Protein AF-A0A0E0MD06-F1 (afdb_monomer_lite)

Sequence (149 aa):
MERRPAERTVAALPDDLLAEVLRRLAPRCLAASRCACKPWRDLVDERRLLRADLLPHSLAGIFINFHCLLSSEFFARPSSGAVAISGNFDFLPSADEFKHHKIKDHCNGLLLIQYSDFVVNPATRWWARLPHARRRMRRWIAVSAQFLV

Organism: Oryza punctata (NCBI:txid4537)

pLDDT: mean 76.24, std 18.86, range [26.05, 93.75]

Foldseek 3Di:
DDDDPPPPPPPDDDLVVVLVVLLPDQLVVLVVQLVPDDVSVCSCVVVVSHDCVRDPVDFQWFWADDPVDLATDTGGDPDPDDDRQDPDLPLDDCPDPRPRFYFPDDDPQWTQGPPQCKIARSSVSDIDHDDDDPDPDDDDDDPDDDDGD

InterPro domains:
  IPR001810 F-box domain [PF00646] (13-50)
  IPR001810 F-box domain [PS50181] (7-53)
  IPR001810 F-box domain [SM00256] (13-53)
  IPR036047 F-box-like domain superfamily [SSF81383] (10-58)

Structure (mmCIF, N/CA/C/O backbone):
data_AF-A0A0E0MD06-F1
#
_entry.id   AF-A0A0E0MD06-F1
#
loop_
_atom_site.group_PDB
_atom_site.id
_atom_site.type_symbol
_atom_site.label_atom_id
_atom_site.label_alt_id
_atom_site.label_comp_id
_atom_site.label_asym_id
_atom_site.label_entity_id
_atom_site.label_seq_id
_atom_site.pdbx_PDB_ins_code
_atom_site.Cartn_x
_atom_site.Cartn_y
_atom_site.Cartn_z
_atom_site.occupancy
_atom_site.B_iso_or_equiv
_atom_site.auth_seq_id
_atom_site.auth_comp_id
_atom_site.auth_asym_id
_atom_site.auth_atom_id
_atom_site.pdbx_PDB_model_num
ATOM 1 N N . MET A 1 1 ? -38.181 35.617 25.606 1.00 36.62 1 MET A N 1
ATOM 2 C CA . MET A 1 1 ? -38.329 34.903 24.317 1.00 36.62 1 MET A CA 1
ATOM 3 C C . MET A 1 1 ? -37.169 33.918 24.219 1.00 36.62 1 MET A C 1
ATOM 5 O O . MET A 1 1 ? -36.110 34.264 23.715 1.00 36.62 1 MET A O 1
ATOM 9 N N . GLU A 1 2 ? -37.338 32.741 24.823 1.00 36.53 2 GLU A N 1
ATOM 10 C CA . GLU A 1 2 ? -36.309 31.701 24.966 1.00 36.53 2 GLU A CA 1
ATOM 11 C C . GLU A 1 2 ? -36.107 30.981 23.619 1.00 36.53 2 GLU A C 1
ATOM 13 O O . GLU A 1 2 ? -37.004 30.278 23.144 1.00 36.53 2 GLU A O 1
ATOM 18 N N . ARG A 1 3 ? -34.957 31.156 22.960 1.00 44.16 3 ARG A N 1
ATOM 19 C CA . ARG A 1 3 ? -34.598 30.344 21.787 1.00 44.16 3 ARG A CA 1
ATOM 20 C C . ARG A 1 3 ? -33.965 29.039 22.273 1.00 44.16 3 ARG A C 1
ATOM 22 O O . ARG A 1 3 ? -32.777 29.010 22.572 1.00 44.16 3 ARG A O 1
ATOM 29 N N . ARG A 1 4 ? -34.754 27.959 22.317 1.00 48.44 4 ARG A N 1
ATOM 30 C CA . ARG A 1 4 ? -34.234 26.583 22.409 1.00 48.44 4 ARG A CA 1
ATOM 31 C C . ARG A 1 4 ? -33.278 26.335 21.231 1.00 48.44 4 ARG A C 1
ATOM 33 O O . ARG A 1 4 ? -33.708 26.532 20.090 1.00 48.44 4 ARG A O 1
ATOM 40 N N . PRO A 1 5 ? -32.025 25.898 21.447 1.00 43.34 5 PRO A N 1
ATOM 41 C CA . PRO A 1 5 ? -31.219 25.401 20.349 1.00 43.34 5 PRO A CA 1
ATOM 42 C C . PRO A 1 5 ? -31.866 24.100 19.873 1.00 43.34 5 PRO A C 1
ATOM 44 O O . PRO A 1 5 ? -32.118 23.199 20.669 1.00 43.34 5 PRO A O 1
ATOM 47 N N . ALA A 1 6 ? -32.179 24.019 18.580 1.00 47.47 6 ALA A N 1
ATOM 48 C CA . ALA A 1 6 ? -32.534 22.764 17.941 1.00 47.47 6 ALA A CA 1
ATOM 49 C C . ALA A 1 6 ? -31.293 21.868 17.982 1.00 47.47 6 ALA A C 1
ATOM 51 O O . ALA A 1 6 ? -30.430 21.931 17.105 1.00 47.47 6 ALA A O 1
ATOM 52 N N . GLU A 1 7 ? -31.181 21.090 19.052 1.00 45.88 7 GLU A N 1
ATOM 53 C CA . GLU A 1 7 ? -30.247 19.990 19.165 1.00 45.88 7 GLU A CA 1
ATOM 54 C C . GLU A 1 7 ? -30.593 19.026 18.031 1.00 45.88 7 GLU A C 1
ATOM 56 O O . GLU A 1 7 ? -31.570 18.280 18.078 1.00 45.88 7 GLU A O 1
ATOM 61 N N . ARG A 1 8 ? -29.839 19.121 16.933 1.00 48.38 8 ARG A N 1
ATOM 62 C CA . ARG A 1 8 ? -29.801 18.082 15.911 1.00 48.38 8 ARG A CA 1
ATOM 63 C C . ARG A 1 8 ? -29.138 16.882 16.566 1.00 48.38 8 ARG A C 1
ATOM 65 O O . ARG A 1 8 ? -27.944 16.654 16.395 1.00 48.38 8 ARG A O 1
ATOM 72 N N . THR A 1 9 ? -29.915 16.143 17.342 1.00 48.50 9 THR A N 1
ATOM 73 C CA . THR A 1 9 ? -29.595 14.784 17.736 1.00 48.50 9 THR A CA 1
ATOM 74 C C . THR A 1 9 ? -29.541 13.976 16.447 1.00 48.50 9 THR A C 1
ATOM 76 O O . THR A 1 9 ? -30.543 13.487 15.930 1.00 48.50 9 THR A O 1
ATOM 79 N N . VAL A 1 10 ? -28.352 13.903 15.846 1.00 53.56 10 VAL A N 1
ATOM 80 C CA . VAL A 1 10 ? -28.053 12.854 14.877 1.00 53.56 10 VAL A CA 1
ATOM 81 C C . VAL A 1 10 ? -28.257 11.571 15.664 1.00 53.56 10 VAL A C 1
ATOM 83 O O . VAL A 1 10 ? -27.464 11.281 16.556 1.00 53.56 10 VAL A O 1
ATOM 86 N N . ALA A 1 11 ? -29.377 10.883 15.433 1.00 61.44 11 ALA A N 1
ATOM 87 C CA . ALA A 1 11 ? -29.680 9.634 16.110 1.00 61.44 11 ALA A CA 1
ATOM 88 C C . ALA A 1 11 ? -28.466 8.715 15.943 1.00 61.44 11 ALA A C 1
ATOM 90 O O . ALA A 1 11 ? -28.112 8.348 14.820 1.00 61.44 11 ALA A O 1
ATOM 91 N N . ALA A 1 12 ? -27.770 8.439 17.047 1.00 72.50 12 ALA A N 1
ATOM 92 C CA . ALA A 1 12 ? -26.607 7.573 17.025 1.00 72.50 12 ALA A CA 1
ATOM 93 C C . ALA A 1 12 ? -27.073 6.189 16.565 1.00 72.50 12 ALA A C 1
ATOM 95 O O . ALA A 1 12 ? -28.052 5.650 17.086 1.00 72.50 12 ALA A O 1
ATOM 96 N N . LEU A 1 13 ? -26.415 5.651 15.539 1.00 79.25 13 LEU A N 1
ATOM 97 C CA . LEU A 1 13 ? -26.725 4.319 15.044 1.00 79.25 13 LEU A CA 1
ATOM 98 C C . LEU A 1 13 ? -26.395 3.302 16.153 1.00 79.25 13 LEU A C 1
ATOM 100 O O . LEU A 1 13 ? -25.283 3.362 16.677 1.00 79.25 13 LEU A O 1
ATOM 104 N N . PRO A 1 14 ? -27.306 2.375 16.498 1.00 88.62 14 PRO A N 1
ATOM 105 C CA . PRO A 1 14 ? -27.015 1.302 17.442 1.00 88.62 14 PRO A CA 1
ATOM 106 C C . PRO A 1 14 ? -25.801 0.469 17.015 1.00 88.62 14 PRO A C 1
ATOM 108 O O . PRO A 1 14 ? -25.634 0.178 15.825 1.00 88.62 14 PRO A O 1
ATOM 111 N N . ASP A 1 15 ? -25.009 0.024 17.989 1.00 89.44 15 ASP A N 1
ATOM 112 C CA . ASP A 1 15 ? -23.767 -0.727 17.761 1.00 89.44 15 ASP A CA 1
ATOM 113 C C . ASP A 1 15 ? -23.978 -2.010 16.946 1.00 89.44 15 ASP A C 1
ATOM 115 O O . ASP A 1 15 ? -23.137 -2.358 16.119 1.00 89.44 15 ASP A O 1
ATOM 119 N N . ASP A 1 16 ? -25.125 -2.680 17.098 1.00 89.25 16 ASP A N 1
ATOM 120 C CA . ASP A 1 16 ? -25.476 -3.863 16.303 1.00 89.25 16 ASP A CA 1
ATOM 121 C C . ASP A 1 16 ? -25.586 -3.551 14.808 1.00 89.25 16 ASP A C 1
ATOM 123 O O . ASP A 1 16 ? -25.051 -4.280 13.971 1.00 89.25 16 ASP A O 1
ATOM 127 N N . LEU A 1 17 ? -26.247 -2.444 14.459 1.00 90.94 17 LEU A N 1
ATOM 128 C CA . LEU A 1 17 ? -26.393 -2.027 13.066 1.00 90.94 17 LEU A CA 1
ATOM 129 C C . LEU A 1 17 ? -25.062 -1.535 12.506 1.00 90.94 17 LEU A C 1
ATOM 131 O O . LEU A 1 17 ? -24.739 -1.818 11.351 1.00 90.94 17 LEU A O 1
ATOM 135 N N . LEU A 1 18 ? -24.270 -0.836 13.324 1.00 89.88 18 LEU A N 1
ATOM 136 C CA . LEU A 1 18 ? -22.932 -0.414 12.934 1.00 89.88 18 LEU A CA 1
ATOM 137 C C . LEU A 1 18 ? -22.039 -1.629 12.660 1.00 89.88 18 LEU A C 1
ATOM 139 O O . LEU A 1 18 ? -21.425 -1.694 11.598 1.00 89.88 18 LEU A O 1
ATOM 143 N N . ALA A 1 19 ? -22.027 -2.629 13.544 1.00 91.19 19 ALA A N 1
ATOM 144 C CA . ALA A 1 19 ? -21.276 -3.867 13.351 1.00 91.19 19 ALA A CA 1
ATOM 145 C C . ALA A 1 19 ? -21.664 -4.574 12.046 1.00 91.19 19 ALA A C 1
ATOM 147 O O . ALA A 1 19 ? -20.795 -5.104 11.351 1.00 91.19 19 ALA A O 1
ATOM 148 N N . GLU A 1 20 ? -22.943 -4.527 11.671 1.00 92.38 20 GLU A N 1
ATOM 149 C CA . GLU A 1 20 ? -23.448 -5.141 10.443 1.00 92.38 20 GLU A CA 1
ATOM 150 C C . GLU A 1 20 ? -23.045 -4.403 9.171 1.00 92.38 20 GLU A C 1
ATOM 152 O O . GLU A 1 20 ? -22.822 -5.026 8.130 1.00 92.38 20 GLU A O 1
ATOM 157 N N . VAL A 1 21 ? -22.876 -3.084 9.259 1.00 92.31 21 VAL A N 1
ATOM 158 C CA . VAL A 1 21 ? -22.245 -2.290 8.202 1.00 92.31 21 VAL A CA 1
ATOM 159 C C . VAL A 1 21 ? -20.757 -2.631 8.108 1.00 92.31 21 VAL A C 1
ATOM 161 O O . VAL A 1 21 ? -20.257 -2.888 7.012 1.00 92.31 21 VAL A O 1
ATOM 164 N N . LEU A 1 22 ? -20.050 -2.695 9.241 1.00 91.50 22 LEU A N 1
ATOM 165 C CA . LEU A 1 22 ? -18.615 -2.990 9.275 1.00 91.50 22 LEU A CA 1
ATOM 166 C C . LEU A 1 22 ? -18.282 -4.390 8.772 1.00 91.50 22 LEU A C 1
ATOM 168 O O . LEU A 1 22 ? -17.295 -4.556 8.058 1.00 91.50 22 LEU A O 1
ATOM 172 N N . ARG A 1 23 ? -19.120 -5.389 9.062 1.00 91.06 23 ARG A N 1
ATOM 173 C CA . ARG A 1 23 ? -18.914 -6.768 8.599 1.00 91.06 23 ARG A CA 1
ATOM 174 C C . ARG A 1 23 ? -18.948 -6.900 7.073 1.00 91.06 23 ARG A C 1
ATOM 176 O O . ARG A 1 23 ? -18.421 -7.866 6.533 1.00 91.06 23 ARG A O 1
ATOM 183 N N . ARG A 1 24 ? -19.540 -5.932 6.365 1.00 91.69 24 ARG A N 1
ATOM 184 C CA . ARG A 1 24 ? -19.573 -5.894 4.892 1.00 91.69 24 ARG A CA 1
ATOM 185 C C . ARG A 1 24 ? -18.310 -5.290 4.277 1.00 91.69 24 ARG A C 1
ATOM 187 O O . ARG A 1 24 ? -18.156 -5.326 3.057 1.00 91.69 24 ARG A O 1
ATOM 194 N N . LEU A 1 25 ? -17.420 -4.711 5.083 1.00 89.88 25 LEU A N 1
ATOM 195 C CA . LEU A 1 25 ? -16.165 -4.148 4.601 1.00 89.88 25 LEU A CA 1
ATOM 196 C C . LEU A 1 25 ? -15.156 -5.255 4.288 1.00 89.88 25 LEU A C 1
ATOM 198 O O . LEU A 1 25 ? -15.085 -6.276 4.967 1.00 89.88 25 LEU A O 1
ATOM 202 N N . ALA A 1 26 ? -14.305 -5.014 3.289 1.00 87.38 26 ALA A N 1
ATOM 203 C CA . ALA A 1 26 ? -13.145 -5.866 3.058 1.00 87.38 26 ALA A CA 1
ATOM 204 C C . ALA A 1 26 ? -12.232 -5.877 4.308 1.00 87.38 26 ALA A C 1
ATOM 206 O O . ALA A 1 26 ? -12.100 -4.830 4.954 1.00 87.38 26 ALA A O 1
ATOM 207 N N . PRO A 1 27 ? -11.522 -6.985 4.610 1.00 87.56 27 PRO A N 1
ATOM 208 C CA . PRO A 1 27 ? -10.690 -7.113 5.814 1.00 87.56 27 PRO A CA 1
ATOM 209 C C . PRO A 1 27 ? -9.725 -5.940 6.046 1.00 87.56 27 PRO A C 1
ATOM 211 O O . PRO A 1 27 ? -9.599 -5.438 7.159 1.00 87.56 27 PRO A O 1
ATOM 214 N N . ARG A 1 28 ? -9.105 -5.420 4.978 1.00 82.69 28 ARG A N 1
ATOM 215 C CA . ARG A 1 28 ? -8.213 -4.245 5.039 1.00 82.69 28 ARG A CA 1
ATOM 216 C C . ARG A 1 28 ? -8.916 -2.963 5.500 1.00 82.69 28 ARG A C 1
ATOM 218 O O . ARG A 1 28 ? -8.359 -2.189 6.270 1.00 82.69 28 ARG A O 1
ATOM 225 N N . CYS A 1 29 ? -10.139 -2.734 5.027 1.00 87.44 29 CYS A N 1
ATOM 226 C CA . CYS A 1 29 ? -10.924 -1.554 5.374 1.00 87.44 29 CYS A CA 1
ATOM 227 C C . CYS A 1 29 ? -11.391 -1.658 6.823 1.00 87.44 29 CYS A C 1
ATOM 229 O O . CYS A 1 29 ? -11.353 -0.673 7.548 1.00 87.44 29 CYS A O 1
ATOM 231 N N . LEU A 1 30 ? -11.738 -2.867 7.258 1.00 90.81 30 LEU A N 1
ATOM 232 C CA . LEU A 1 30 ? -12.088 -3.148 8.640 1.00 90.81 30 LEU A CA 1
ATOM 233 C C . LEU A 1 30 ? -10.900 -2.937 9.597 1.00 90.81 30 LEU A C 1
ATOM 235 O O . LEU A 1 30 ? -11.059 -2.319 10.648 1.00 90.81 30 LEU A O 1
ATOM 239 N N . ALA A 1 31 ? -9.695 -3.363 9.208 1.00 89.19 31 ALA A N 1
ATOM 240 C CA . ALA A 1 31 ? -8.468 -3.068 9.950 1.00 89.19 31 ALA A CA 1
ATOM 241 C C . ALA A 1 31 ? -8.188 -1.556 10.037 1.00 89.19 31 ALA A C 1
ATOM 243 O O . ALA A 1 31 ? -7.823 -1.062 11.102 1.00 89.19 31 ALA A O 1
ATOM 244 N N . ALA A 1 32 ? -8.411 -0.803 8.955 1.00 89.31 32 ALA A N 1
ATOM 245 C CA . ALA A 1 32 ? -8.287 0.656 8.971 1.00 89.31 32 ALA A CA 1
ATOM 246 C C . ALA A 1 32 ? -9.336 1.318 9.886 1.00 89.31 32 ALA A C 1
ATOM 248 O O . ALA A 1 32 ? -9.001 2.197 10.678 1.00 89.31 32 ALA A O 1
ATOM 249 N N . SER A 1 33 ? -10.587 0.853 9.837 1.00 90.56 33 SER A N 1
ATOM 250 C CA . SER A 1 33 ? -11.679 1.289 10.716 1.00 90.56 33 SER A CA 1
ATOM 251 C C . SER A 1 33 ? -11.357 1.080 12.198 1.00 90.56 33 SER A C 1
ATOM 253 O O . SER A 1 33 ? -11.563 1.987 13.004 1.00 90.56 33 SER A O 1
ATOM 255 N N . ARG A 1 34 ? -10.764 -0.066 12.553 1.00 91.44 34 ARG A N 1
ATOM 256 C CA . ARG A 1 34 ? -10.278 -0.371 13.911 1.00 91.44 34 ARG A CA 1
ATOM 257 C C . ARG A 1 34 ? -9.226 0.636 14.415 1.00 91.44 34 ARG A C 1
ATOM 259 O O . ARG A 1 34 ? -9.073 0.839 15.621 1.00 91.44 34 ARG A O 1
ATOM 266 N N . CYS A 1 35 ? -8.490 1.278 13.509 1.00 91.06 35 CYS A N 1
ATOM 267 C CA . CYS A 1 35 ? -7.477 2.280 13.842 1.00 91.06 35 CYS A CA 1
ATOM 268 C C . CYS A 1 35 ? -8.030 3.713 13.941 1.00 91.06 35 CYS A C 1
ATOM 270 O O . CYS A 1 35 ? -7.307 4.589 14.411 1.00 91.06 35 CYS A O 1
ATOM 272 N N . ALA A 1 36 ? -9.280 3.964 13.536 1.00 90.62 36 ALA A N 1
ATOM 273 C CA . ALA A 1 36 ? -9.829 5.317 13.439 1.00 90.62 36 ALA A CA 1
ATOM 274 C C . ALA A 1 36 ? -10.155 5.946 14.807 1.00 90.62 36 ALA A C 1
ATOM 276 O O . ALA A 1 36 ? -9.780 7.089 15.065 1.00 90.62 36 ALA A O 1
ATOM 277 N N . CYS A 1 37 ? -10.846 5.220 15.694 1.00 89.62 37 CYS A N 1
ATOM 278 C CA . CYS A 1 37 ? -11.174 5.686 17.046 1.00 89.62 37 CYS A CA 1
ATOM 279 C C . CYS A 1 37 ? -11.463 4.519 18.010 1.00 89.62 37 CYS A C 1
ATOM 281 O O . CYS A 1 37 ? -11.624 3.377 17.580 1.00 89.62 37 CYS A O 1
ATOM 283 N N . LYS A 1 38 ? -11.517 4.807 19.322 1.00 92.38 38 LYS A N 1
ATOM 284 C CA . LYS A 1 38 ? -11.731 3.785 20.367 1.00 92.38 38 LYS A CA 1
ATOM 285 C C . LYS A 1 38 ? -13.054 3.015 20.193 1.00 92.38 38 LYS A C 1
ATOM 287 O O . LYS A 1 38 ? -12.961 1.803 20.070 1.00 92.38 38 LYS A O 1
ATOM 292 N N . PRO A 1 39 ? -14.231 3.658 20.024 1.00 90.81 39 PRO A N 1
ATOM 293 C CA . PRO A 1 39 ? -15.491 2.915 19.888 1.00 90.81 39 PRO A CA 1
ATOM 294 C C . PRO A 1 39 ? -15.506 1.938 18.707 1.00 90.81 39 PRO A C 1
ATOM 296 O O . PRO A 1 39 ? -16.019 0.832 18.807 1.00 90.81 39 PRO A O 1
ATOM 299 N N . TRP A 1 40 ? -14.898 2.321 17.580 1.00 91.44 40 TRP A N 1
ATOM 300 C CA . TRP A 1 40 ? -14.812 1.451 16.406 1.00 91.44 40 TRP A CA 1
ATOM 301 C C . TRP A 1 40 ? -13.841 0.291 16.620 1.00 91.44 40 TRP A C 1
ATOM 303 O O . TRP A 1 40 ? -14.084 -0.805 16.121 1.00 91.44 40 TRP A O 1
ATOM 313 N N . ARG A 1 41 ? -12.750 0.515 17.359 1.00 93.00 41 ARG A N 1
ATOM 314 C CA . ARG A 1 41 ? -11.842 -0.556 17.772 1.00 93.00 41 ARG A CA 1
ATOM 315 C C . ARG A 1 41 ? -12.550 -1.561 18.666 1.00 93.00 41 ARG A C 1
ATOM 317 O O . ARG A 1 41 ? -12.488 -2.750 18.373 1.00 93.00 41 ARG A O 1
ATOM 324 N N . ASP A 1 42 ? -13.222 -1.064 19.699 1.00 93.44 42 ASP A N 1
ATOM 325 C CA . ASP A 1 42 ? -13.913 -1.881 20.693 1.00 93.44 42 ASP A CA 1
ATOM 326 C C . ASP A 1 42 ? -15.000 -2.717 20.005 1.00 93.44 42 ASP A C 1
ATOM 328 O O . ASP A 1 42 ? -15.007 -3.937 20.132 1.00 93.44 42 ASP A O 1
ATOM 332 N N . LEU A 1 43 ? -15.805 -2.105 19.128 1.00 93.75 43 LEU A N 1
ATOM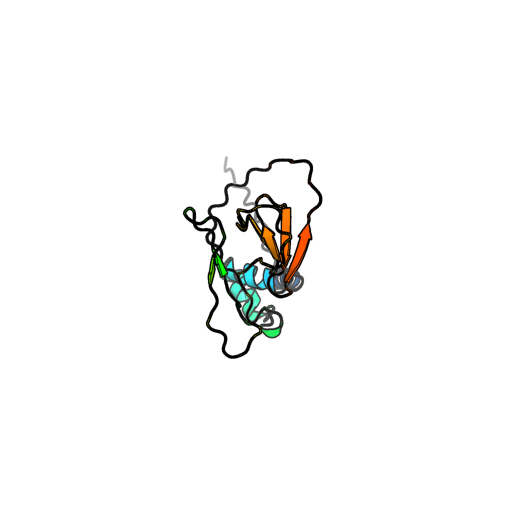 333 C CA . LEU A 1 43 ? -16.824 -2.813 18.351 1.00 93.75 43 LEU A CA 1
ATOM 334 C C . LEU A 1 43 ? -16.243 -3.913 17.444 1.00 93.75 43 LEU A C 1
ATOM 336 O O . LEU A 1 43 ? -16.799 -5.011 17.358 1.00 93.75 43 LEU A O 1
ATOM 340 N N . VAL A 1 44 ? -15.136 -3.632 16.746 1.00 92.50 44 VAL A N 1
ATOM 341 C CA . VAL A 1 44 ? -14.468 -4.615 15.875 1.00 92.50 44 VAL A CA 1
ATOM 342 C C . VAL A 1 44 ? -13.899 -5.782 16.686 1.00 92.50 44 VAL A C 1
ATOM 344 O O . VAL A 1 44 ? -14.021 -6.930 16.245 1.00 92.50 44 VAL A O 1
ATOM 347 N N . ASP A 1 45 ? -13.306 -5.502 17.848 1.00 91.44 45 ASP A N 1
ATOM 348 C CA . ASP A 1 45 ? -12.653 -6.491 18.708 1.00 91.44 45 ASP A CA 1
ATOM 349 C C . ASP A 1 45 ? -13.683 -7.345 19.475 1.00 91.44 45 ASP A C 1
ATOM 351 O O . ASP A 1 45 ? -13.610 -8.575 19.431 1.00 91.44 45 ASP A O 1
ATOM 355 N N . GLU A 1 46 ? -14.694 -6.727 20.097 1.00 93.06 46 GLU A N 1
ATOM 356 C CA . GLU A 1 46 ? -15.767 -7.408 20.840 1.00 93.06 46 GLU A CA 1
ATOM 357 C C . GLU A 1 46 ? -16.570 -8.357 19.951 1.00 93.06 46 GLU A C 1
ATOM 359 O O . GLU A 1 46 ? -16.818 -9.511 20.307 1.00 93.06 46 GLU A O 1
ATOM 364 N N . ARG A 1 47 ? -16.948 -7.890 18.756 1.00 92.00 47 ARG A N 1
ATOM 365 C CA . ARG A 1 47 ? -17.711 -8.687 17.786 1.00 92.00 47 ARG A CA 1
ATOM 366 C C . ARG A 1 47 ? -16.822 -9.567 16.908 1.00 92.00 47 ARG A C 1
ATOM 368 O O . ARG A 1 47 ? -17.346 -10.256 16.034 1.00 92.00 47 ARG A O 1
ATOM 375 N N . ARG A 1 48 ? -15.497 -9.549 17.123 1.00 91.25 48 ARG A N 1
ATOM 376 C CA . ARG A 1 48 ? -14.491 -10.327 16.376 1.00 91.25 48 ARG A CA 1
ATOM 377 C C . ARG A 1 48 ? -14.678 -10.228 14.861 1.00 91.25 48 ARG A C 1
ATOM 379 O O . ARG A 1 48 ? -14.555 -11.216 14.139 1.00 91.25 48 ARG A O 1
ATOM 386 N N . LEU A 1 49 ? -15.001 -9.027 14.377 1.00 91.75 49 LEU A N 1
ATOM 387 C CA . LEU A 1 49 ? -15.319 -8.808 12.963 1.00 91.75 49 LEU A CA 1
ATOM 388 C C . LEU A 1 49 ? -14.086 -9.027 12.082 1.00 91.75 49 LEU A C 1
ATOM 390 O O . LEU A 1 49 ? -14.201 -9.432 10.926 1.00 91.75 49 LEU A O 1
ATOM 394 N N . LEU A 1 50 ? -12.904 -8.736 12.629 1.00 88.12 50 LEU A N 1
ATOM 395 C CA . LEU A 1 50 ? -11.641 -8.834 11.922 1.00 88.12 50 LEU A CA 1
ATOM 396 C C . LEU A 1 50 ? -10.976 -10.181 12.194 1.00 88.12 50 LEU A C 1
ATOM 398 O O . LEU A 1 50 ? -10.403 -10.426 13.253 1.00 88.12 50 LEU A O 1
ATOM 402 N N . ARG A 1 51 ? -11.029 -11.049 11.191 1.00 81.25 51 ARG A N 1
ATOM 403 C CA . ARG A 1 51 ? -10.326 -12.326 11.177 1.00 81.25 51 ARG A CA 1
ATOM 404 C C . ARG A 1 51 ? -8.865 -12.126 10.784 1.00 81.25 51 ARG A C 1
ATOM 406 O O . ARG A 1 51 ? -8.583 -11.684 9.671 1.00 81.25 51 ARG A O 1
ATOM 413 N N . ALA A 1 52 ? -7.948 -12.455 11.695 1.00 72.69 52 ALA A N 1
ATOM 414 C CA . ALA A 1 52 ? -6.508 -12.316 11.472 1.00 72.69 52 ALA A CA 1
ATOM 415 C C . ALA A 1 52 ? -6.028 -13.115 10.247 1.00 72.69 52 ALA A C 1
ATOM 417 O O . ALA A 1 52 ? -5.164 -12.641 9.518 1.00 72.69 52 ALA A O 1
ATOM 418 N N . ASP A 1 53 ? -6.666 -14.256 9.965 1.00 74.94 53 ASP A N 1
ATOM 419 C CA . ASP A 1 53 ? -6.353 -15.117 8.824 1.00 74.94 53 ASP A CA 1
ATOM 420 C C . ASP A 1 53 ? -6.697 -14.508 7.451 1.00 74.94 53 ASP A C 1
ATOM 422 O O . ASP A 1 53 ? -6.196 -14.958 6.423 1.00 74.94 53 ASP A O 1
ATOM 426 N N . LEU A 1 54 ? -7.525 -13.460 7.419 1.00 71.62 54 LEU A N 1
ATOM 427 C CA . LEU A 1 54 ? -7.907 -12.759 6.190 1.00 71.62 54 LEU A CA 1
ATOM 428 C C . LEU A 1 54 ? -7.059 -11.510 5.924 1.00 71.62 54 LEU A C 1
ATOM 430 O O . LEU A 1 54 ? -7.263 -10.822 4.920 1.00 71.62 54 LEU A O 1
ATOM 434 N N . LEU A 1 55 ? -6.136 -11.186 6.830 1.00 72.38 55 LEU A N 1
ATOM 435 C CA . LEU A 1 55 ? -5.209 -10.081 6.657 1.00 72.38 55 LEU A CA 1
ATOM 436 C C . LEU A 1 55 ? -3.902 -10.568 6.030 1.00 72.38 55 LEU A C 1
ATOM 438 O O . LEU A 1 55 ? -3.509 -11.724 6.200 1.00 72.38 55 LEU A O 1
ATOM 442 N N . PRO A 1 56 ? -3.179 -9.690 5.321 1.00 67.81 56 PRO A N 1
ATOM 443 C CA . PRO A 1 56 ? -1.790 -9.963 5.004 1.00 67.81 56 PRO A CA 1
ATOM 444 C C . PRO A 1 56 ? -1.028 -10.161 6.324 1.00 67.81 56 PRO A C 1
ATOM 446 O O . PRO A 1 56 ? -0.922 -9.238 7.130 1.00 67.81 56 PRO A O 1
ATOM 449 N N . HIS A 1 57 ? -0.539 -11.376 6.573 1.00 68.25 57 HIS A N 1
ATOM 450 C CA . HIS A 1 57 ? 0.123 -11.720 7.839 1.00 68.25 57 HIS A CA 1
ATOM 451 C C . HIS A 1 57 ? 1.561 -11.204 7.909 1.00 68.25 57 HIS A C 1
ATOM 453 O O . HIS A 1 57 ? 2.155 -11.153 8.984 1.00 68.25 57 HIS A O 1
ATOM 459 N N . SER A 1 58 ? 2.138 -10.851 6.762 1.00 74.31 58 SER A N 1
ATOM 460 C CA . SER A 1 58 ? 3.530 -10.446 6.644 1.00 74.31 58 SER A CA 1
ATOM 461 C C . SER A 1 58 ? 3.660 -9.229 5.748 1.00 74.31 58 SER A C 1
ATOM 463 O O . SER A 1 58 ? 3.123 -9.215 4.641 1.00 74.31 58 SER A O 1
ATOM 465 N N . LEU A 1 59 ? 4.435 -8.260 6.227 1.00 77.50 59 LEU A N 1
ATOM 466 C CA . LEU A 1 59 ? 4.951 -7.156 5.434 1.00 77.50 59 LEU A CA 1
ATOM 467 C C . LEU A 1 59 ? 6.264 -7.608 4.773 1.00 77.50 59 LEU A C 1
ATOM 469 O O . LEU A 1 59 ? 7.215 -7.958 5.475 1.00 77.50 59 LEU A O 1
ATOM 473 N N . ALA A 1 60 ? 6.297 -7.641 3.442 1.00 81.38 60 ALA A N 1
ATOM 474 C CA . ALA A 1 60 ? 7.445 -8.083 2.652 1.00 81.38 60 ALA A CA 1
ATOM 475 C C . ALA A 1 60 ? 8.534 -7.002 2.551 1.00 81.38 60 ALA A C 1
ATOM 477 O O . ALA A 1 60 ? 9.721 -7.295 2.681 1.00 81.38 60 ALA A O 1
ATOM 478 N N . GLY A 1 61 ? 8.145 -5.743 2.382 1.00 87.38 61 GLY A N 1
ATOM 479 C CA . GLY A 1 61 ? 9.036 -4.593 2.498 1.00 87.38 61 GLY A CA 1
ATOM 480 C C . GLY A 1 61 ? 8.325 -3.295 2.156 1.00 87.38 61 GLY A C 1
ATOM 481 O O . GLY A 1 61 ? 7.171 -3.321 1.758 1.00 87.38 61 GLY A O 1
ATOM 482 N N . ILE A 1 62 ? 9.009 -2.166 2.313 1.00 89.56 62 ILE A N 1
ATOM 483 C CA . ILE A 1 62 ? 8.485 -0.830 2.038 1.00 89.56 62 ILE A CA 1
ATOM 484 C C . ILE A 1 62 ? 9.281 -0.132 0.945 1.00 89.56 62 ILE A C 1
ATOM 486 O O . ILE A 1 62 ? 10.502 -0.247 0.902 1.00 89.56 62 ILE A O 1
ATOM 490 N N . PHE A 1 63 ? 8.600 0.624 0.085 1.00 91.69 63 PHE A N 1
ATOM 491 C CA . PHE A 1 63 ? 9.261 1.507 -0.872 1.00 91.69 63 PHE A CA 1
ATOM 492 C C . PHE A 1 63 ? 9.227 2.959 -0.393 1.00 91.69 63 PHE A C 1
ATOM 494 O O . PHE A 1 63 ? 8.175 3.450 0.012 1.00 91.69 63 PHE A O 1
ATOM 501 N N . ILE A 1 64 ? 10.358 3.662 -0.480 1.00 92.00 64 ILE A N 1
ATOM 502 C CA . ILE A 1 64 ? 10.489 5.059 -0.044 1.00 92.00 64 ILE A CA 1
ATOM 503 C C . ILE A 1 64 ? 11.054 5.928 -1.169 1.00 92.00 64 ILE A C 1
ATOM 505 O O . ILE A 1 64 ? 12.042 5.594 -1.824 1.00 92.00 64 ILE A O 1
ATOM 509 N N . ASN A 1 65 ? 10.444 7.099 -1.362 1.00 92.81 65 ASN A N 1
ATOM 510 C CA . ASN A 1 65 ? 10.935 8.125 -2.273 1.00 92.81 65 ASN A CA 1
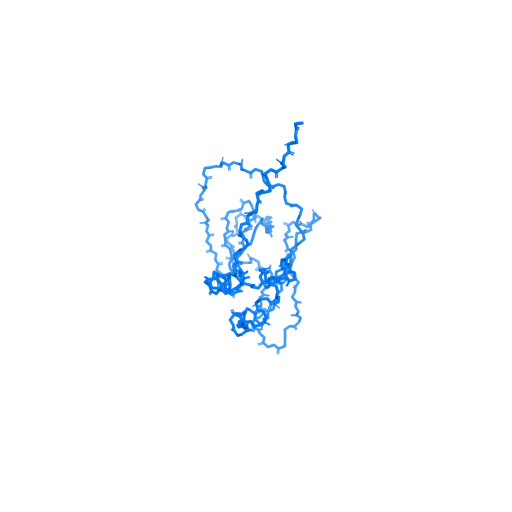ATOM 511 C C . ASN A 1 65 ? 11.872 9.102 -1.558 1.00 92.81 65 ASN A C 1
ATOM 513 O O . ASN A 1 65 ? 11.417 9.950 -0.798 1.00 92.81 65 ASN A O 1
ATOM 517 N N . PHE A 1 66 ? 13.163 9.063 -1.884 1.00 89.94 66 PHE A N 1
ATOM 518 C CA . PHE A 1 66 ? 14.117 10.091 -1.449 1.00 89.94 66 PHE A CA 1
ATOM 519 C C . PHE A 1 66 ? 14.300 11.187 -2.502 1.00 89.94 66 PHE A C 1
ATOM 521 O O . PHE A 1 66 ? 14.491 10.875 -3.675 1.00 89.94 66 PHE A O 1
ATOM 528 N N . HIS A 1 67 ? 14.301 12.461 -2.102 1.00 85.38 67 HIS A N 1
ATOM 529 C CA . HIS A 1 67 ? 14.481 13.591 -3.029 1.00 85.38 67 HIS A CA 1
ATOM 530 C C . HIS A 1 67 ? 15.828 13.578 -3.764 1.00 85.38 67 HIS A C 1
ATOM 532 O O . HIS A 1 67 ? 15.894 13.998 -4.914 1.00 85.38 67 HIS A O 1
ATOM 538 N N . CYS A 1 68 ? 16.879 13.068 -3.122 1.00 88.56 68 CYS A N 1
ATOM 539 C CA . CYS A 1 68 ? 18.226 13.008 -3.692 1.00 88.56 68 CYS A CA 1
ATOM 540 C C . CYS A 1 68 ? 18.454 11.787 -4.597 1.00 88.56 68 CYS A C 1
ATOM 542 O O . CYS A 1 68 ? 19.511 11.679 -5.209 1.00 88.56 68 CYS A O 1
ATOM 544 N N . LEU A 1 69 ? 17.498 10.853 -4.656 1.00 86.31 69 LEU A N 1
ATOM 545 C CA . LEU A 1 69 ? 17.618 9.629 -5.444 1.00 86.31 69 LEU A CA 1
ATOM 546 C C . LEU A 1 69 ? 16.687 9.675 -6.645 1.00 86.31 69 LEU A C 1
ATOM 548 O O . LEU A 1 69 ? 15.564 10.166 -6.562 1.00 86.31 69 LEU A O 1
ATOM 552 N N . LEU A 1 70 ? 17.146 9.100 -7.748 1.00 85.25 70 LEU A N 1
ATOM 553 C CA . LEU A 1 70 ? 16.412 9.027 -9.009 1.00 85.25 70 LEU A CA 1
ATOM 554 C C . LEU A 1 70 ? 15.339 7.925 -9.027 1.00 85.25 70 LEU A C 1
ATOM 556 O O . LEU A 1 70 ? 14.417 7.994 -9.837 1.00 85.25 70 LEU A O 1
ATOM 560 N N . SER A 1 71 ? 15.425 6.967 -8.102 1.00 86.62 71 SER A N 1
ATOM 561 C CA . SER A 1 71 ? 14.506 5.831 -7.958 1.00 86.62 71 SER A CA 1
ATOM 562 C C . SER A 1 71 ? 13.997 5.709 -6.522 1.00 86.62 71 SER A C 1
ATOM 564 O O . SER A 1 71 ? 14.500 6.377 -5.610 1.00 86.62 71 SER A O 1
ATOM 566 N N . SER A 1 72 ? 12.922 4.947 -6.327 1.00 90.25 72 SER A N 1
ATOM 567 C CA . SER A 1 72 ? 12.462 4.554 -4.993 1.00 90.25 72 SER A CA 1
ATOM 568 C C . SER A 1 72 ? 13.349 3.447 -4.435 1.00 90.25 72 SER A C 1
ATOM 570 O O . SER A 1 72 ? 13.693 2.518 -5.158 1.00 90.25 72 SER A O 1
ATOM 572 N N . GLU A 1 73 ? 13.665 3.522 -3.146 1.00 91.12 73 GLU A N 1
ATOM 573 C CA . GLU A 1 73 ? 14.436 2.487 -2.452 1.00 91.12 73 GLU A CA 1
ATOM 574 C C . GLU A 1 73 ? 13.502 1.489 -1.778 1.00 91.12 73 GLU A C 1
ATOM 576 O O . GLU A 1 73 ? 12.487 1.890 -1.202 1.00 91.12 73 GLU A O 1
ATOM 581 N N . PHE A 1 74 ? 13.857 0.206 -1.831 1.00 90.69 74 PHE A N 1
ATOM 582 C CA . PHE A 1 74 ? 13.091 -0.876 -1.219 1.00 90.69 74 PHE A CA 1
ATOM 583 C C . PHE A 1 74 ? 13.781 -1.397 0.040 1.00 90.69 74 PHE A C 1
ATOM 585 O O . PHE A 1 74 ? 14.912 -1.878 -0.010 1.00 90.69 74 PHE A O 1
ATOM 592 N N . PHE A 1 75 ? 13.072 -1.354 1.164 1.00 88.75 75 PHE A N 1
ATOM 593 C CA . PHE A 1 75 ? 13.535 -1.850 2.454 1.00 88.75 75 PHE A CA 1
ATOM 594 C C . PHE A 1 75 ? 12.701 -3.055 2.861 1.00 88.75 75 PHE A C 1
ATOM 596 O O . PHE A 1 75 ? 11.523 -2.925 3.180 1.00 88.75 75 PHE A O 1
ATOM 603 N N . ALA A 1 76 ? 13.318 -4.228 2.892 1.00 85.50 76 ALA A N 1
ATOM 604 C CA . ALA A 1 76 ? 12.680 -5.458 3.338 1.00 85.50 76 ALA A CA 1
ATOM 605 C C . ALA A 1 76 ? 13.287 -5.949 4.647 1.00 85.50 76 ALA A C 1
ATOM 607 O O . ALA A 1 76 ? 14.454 -5.694 4.957 1.00 85.50 76 ALA A O 1
ATOM 608 N N . ARG A 1 77 ? 12.502 -6.716 5.406 1.00 78.50 77 ARG A N 1
ATOM 609 C CA . ARG A 1 77 ? 13.066 -7.526 6.485 1.00 78.50 77 ARG A CA 1
ATOM 610 C C . ARG A 1 77 ? 13.882 -8.664 5.845 1.00 78.50 77 ARG A C 1
ATOM 612 O O . ARG A 1 77 ? 13.371 -9.291 4.914 1.00 78.50 77 ARG A O 1
ATOM 619 N N . PRO A 1 78 ? 15.099 -8.972 6.334 1.00 69.69 78 PRO A N 1
ATOM 620 C CA . PRO A 1 78 ? 15.837 -10.155 5.899 1.00 69.69 78 PRO A CA 1
ATOM 621 C C . PRO A 1 78 ? 14.933 -11.384 6.019 1.00 69.69 78 PRO A C 1
ATOM 623 O O . PRO A 1 78 ? 14.444 -11.704 7.104 1.00 69.69 78 PRO A O 1
ATOM 626 N N . SER A 1 79 ? 14.607 -12.003 4.888 1.00 63.66 79 SER A N 1
ATOM 627 C CA . SER A 1 79 ? 13.592 -13.055 4.844 1.00 63.66 79 SER A CA 1
ATOM 628 C C . SER A 1 79 ? 14.182 -14.389 5.298 1.00 63.66 79 SER A C 1
ATOM 630 O O . SER A 1 79 ? 15.184 -14.834 4.753 1.00 63.66 79 SER A O 1
ATOM 632 N N . SER A 1 80 ? 13.530 -15.058 6.255 1.00 55.00 80 SER A N 1
ATOM 633 C CA . SER A 1 80 ? 13.896 -16.413 6.712 1.00 55.00 80 SER A CA 1
ATOM 634 C C . SER A 1 80 ? 13.202 -17.536 5.913 1.00 55.00 80 SER A C 1
ATOM 636 O O . SER A 1 80 ? 13.264 -18.690 6.327 1.00 55.00 80 SER A O 1
ATOM 638 N N . GLY A 1 81 ? 12.523 -17.237 4.794 1.00 57.09 81 GLY A N 1
ATOM 639 C CA . GLY A 1 81 ? 11.861 -18.284 3.994 1.00 57.09 81 GLY A CA 1
ATOM 640 C C . GLY A 1 81 ? 10.750 -17.868 3.018 1.00 57.09 81 GLY A C 1
ATOM 641 O O . GLY A 1 81 ? 10.197 -18.740 2.358 1.00 57.09 81 GLY A O 1
ATOM 642 N N . ALA A 1 82 ? 10.396 -16.583 2.898 1.00 61.84 82 ALA A N 1
ATOM 643 C CA . ALA A 1 82 ? 9.453 -16.114 1.873 1.00 61.84 82 ALA A CA 1
ATOM 644 C C . ALA A 1 82 ? 10.173 -15.800 0.548 1.00 61.84 82 ALA A C 1
ATOM 646 O O . ALA A 1 82 ? 11.353 -15.441 0.558 1.00 61.84 82 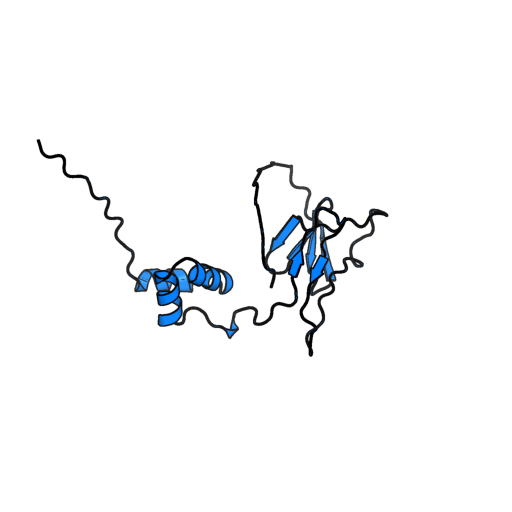ALA A O 1
ATOM 647 N N . VAL A 1 83 ? 9.459 -15.893 -0.584 1.00 63.41 83 VAL A N 1
ATOM 648 C CA . VAL A 1 83 ? 9.957 -15.413 -1.884 1.00 63.41 83 VAL A CA 1
ATOM 649 C C . VAL A 1 83 ? 10.311 -13.936 -1.735 1.00 63.41 83 VAL A C 1
ATOM 651 O O . VAL A 1 83 ? 9.441 -13.109 -1.460 1.00 63.41 83 VAL A O 1
ATOM 654 N N . ALA A 1 84 ? 11.595 -13.614 -1.870 1.00 71.69 84 ALA A N 1
ATOM 655 C CA . ALA A 1 84 ? 12.077 -12.254 -1.711 1.00 71.69 84 ALA A CA 1
ATOM 656 C C . ALA A 1 84 ? 11.494 -11.373 -2.823 1.00 71.69 84 ALA A C 1
ATOM 658 O O . ALA A 1 84 ? 11.798 -11.560 -4.002 1.00 71.69 84 ALA A O 1
ATOM 659 N N . ILE A 1 85 ? 10.658 -10.404 -2.446 1.00 78.88 85 ILE A N 1
ATOM 660 C CA . ILE A 1 85 ? 10.292 -9.316 -3.351 1.00 78.88 85 ILE A CA 1
ATOM 661 C C . ILE A 1 85 ? 11.567 -8.515 -3.608 1.00 78.88 85 ILE A C 1
ATOM 663 O O . ILE A 1 85 ? 12.251 -8.115 -2.670 1.00 78.88 85 ILE A O 1
ATOM 667 N N . SER A 1 86 ? 11.908 -8.305 -4.877 1.00 81.00 86 SER A N 1
ATOM 668 C CA . SER A 1 86 ? 13.018 -7.430 -5.247 1.00 81.00 86 SER A CA 1
ATOM 669 C C . SER A 1 86 ? 12.506 -6.012 -5.465 1.00 81.00 86 SER A C 1
ATOM 671 O O . SER A 1 86 ? 11.470 -5.811 -6.096 1.00 81.00 86 SER A O 1
ATOM 673 N N . GLY A 1 87 ? 13.265 -5.026 -4.987 1.00 81.62 87 GLY A N 1
ATOM 674 C CA . GLY A 1 87 ? 13.035 -3.614 -5.296 1.00 81.62 87 GLY A CA 1
ATOM 675 C C . GLY A 1 87 ? 13.451 -3.206 -6.711 1.00 81.62 87 GLY A C 1
ATOM 676 O O . GLY A 1 87 ? 13.294 -2.046 -7.079 1.00 81.62 87 GLY A O 1
ATOM 677 N N . ASN A 1 88 ? 14.021 -4.129 -7.491 1.00 84.12 88 ASN A N 1
ATOM 678 C CA . ASN A 1 88 ? 14.517 -3.853 -8.833 1.00 84.12 88 ASN A CA 1
ATOM 679 C C . ASN A 1 88 ? 13.398 -3.966 -9.884 1.00 84.12 88 ASN A C 1
ATOM 681 O O . ASN A 1 88 ? 12.636 -4.931 -9.902 1.00 84.12 88 ASN A O 1
ATOM 685 N N . PHE A 1 89 ? 13.357 -2.999 -10.799 1.00 86.12 89 PHE A N 1
ATOM 686 C CA . PHE A 1 89 ? 12.411 -2.907 -11.913 1.00 86.12 89 PHE A CA 1
ATOM 687 C C . PHE A 1 89 ? 13.050 -3.297 -13.261 1.00 86.12 89 PHE A C 1
ATOM 689 O O . PHE A 1 89 ? 12.724 -2.751 -14.312 1.00 86.12 89 PHE A O 1
ATOM 696 N N . ASP A 1 90 ? 13.980 -4.251 -13.243 1.00 85.19 90 ASP A N 1
ATOM 697 C CA . ASP A 1 90 ? 14.724 -4.762 -14.404 1.00 85.19 90 ASP A CA 1
ATOM 698 C C . ASP A 1 90 ? 13.846 -5.416 -15.484 1.00 85.19 90 ASP A C 1
ATOM 700 O O . ASP A 1 90 ? 14.250 -5.495 -16.640 1.00 85.19 90 ASP A O 1
ATOM 704 N N . PHE A 1 91 ? 12.642 -5.849 -15.114 1.00 85.88 91 PHE A N 1
ATOM 705 C CA . PHE A 1 91 ? 11.649 -6.462 -15.997 1.00 85.88 91 PHE A CA 1
ATOM 706 C C . PHE A 1 91 ? 10.750 -5.448 -16.732 1.00 85.88 91 PHE A C 1
ATOM 708 O O . PHE A 1 91 ? 9.909 -5.847 -17.541 1.00 85.88 91 PHE A O 1
ATOM 715 N N . LEU A 1 92 ? 10.893 -4.148 -16.450 1.00 85.94 92 LEU A N 1
ATOM 716 C CA . LEU A 1 92 ? 10.202 -3.096 -17.195 1.00 85.94 92 LEU A CA 1
ATOM 717 C C . LEU A 1 92 ? 10.929 -2.799 -18.516 1.00 85.94 92 LEU A C 1
ATOM 719 O O . LEU A 1 92 ? 12.160 -2.879 -18.575 1.00 85.94 92 LEU A O 1
ATOM 723 N N . PRO A 1 93 ? 10.197 -2.429 -19.584 1.00 79.94 93 PRO A N 1
ATOM 724 C CA . PRO A 1 93 ? 10.814 -2.077 -20.852 1.00 79.94 93 PRO A CA 1
ATOM 725 C C . PRO A 1 93 ? 11.728 -0.863 -20.673 1.00 79.94 93 PRO A C 1
ATOM 727 O O . PRO A 1 93 ? 11.315 0.185 -20.174 1.00 79.94 93 PRO A O 1
ATOM 730 N N . SER A 1 94 ? 12.986 -1.025 -21.080 1.00 66.81 94 SER A N 1
ATOM 731 C CA . SER A 1 94 ? 14.018 0.005 -20.992 1.00 66.81 94 SER A CA 1
ATOM 732 C C . SER A 1 94 ? 13.775 1.065 -22.064 1.00 66.81 94 SER A C 1
ATOM 734 O O . SER A 1 94 ? 14.231 0.911 -23.192 1.00 66.81 94 SER A O 1
ATOM 736 N N . ALA A 1 95 ? 13.009 2.105 -21.738 1.00 56.62 95 ALA A N 1
ATOM 737 C CA . ALA A 1 95 ? 12.764 3.220 -22.655 1.00 56.62 95 ALA A CA 1
ATOM 738 C C . ALA A 1 95 ? 13.794 4.357 -22.519 1.00 56.62 95 ALA A C 1
ATOM 740 O O . ALA A 1 95 ? 13.955 5.120 -23.462 1.00 56.62 95 ALA A O 1
ATOM 741 N N . ASP A 1 96 ? 14.512 4.437 -21.394 1.00 55.56 96 ASP A N 1
ATOM 742 C CA . ASP A 1 96 ? 15.497 5.485 -21.108 1.00 55.56 96 ASP A CA 1
ATOM 743 C C . ASP A 1 96 ? 16.772 4.889 -20.496 1.00 55.56 96 ASP A C 1
ATOM 745 O O . ASP A 1 96 ? 16.709 3.992 -19.648 1.00 55.56 96 ASP A O 1
ATOM 749 N N . GLU A 1 97 ? 17.932 5.434 -20.878 1.00 53.06 97 GLU A N 1
ATOM 750 C CA . GLU A 1 97 ? 19.227 5.171 -20.220 1.00 53.06 97 GLU A CA 1
ATOM 751 C C . GLU A 1 97 ? 19.198 5.567 -18.732 1.00 53.06 97 GLU A C 1
ATOM 753 O O . GLU A 1 97 ? 19.924 5.004 -17.911 1.00 53.06 97 GLU A O 1
ATOM 758 N N . PHE A 1 98 ? 18.284 6.469 -18.357 1.00 54.78 98 PHE A N 1
ATOM 759 C CA . PHE A 1 98 ? 18.018 6.862 -16.981 1.00 54.78 98 PHE A CA 1
ATOM 760 C C . PHE A 1 98 ? 16.740 6.193 -16.464 1.00 54.78 98 PHE A C 1
ATOM 762 O O . PHE A 1 98 ? 15.624 6.689 -16.606 1.00 54.78 98 PHE A O 1
ATOM 769 N N . LYS A 1 99 ? 16.918 5.035 -15.826 1.00 65.31 99 LYS A N 1
ATOM 770 C CA . LYS A 1 99 ? 15.870 4.229 -15.182 1.00 65.31 99 LYS A CA 1
ATOM 771 C C . LYS A 1 99 ? 15.290 4.910 -13.930 1.00 65.31 99 LYS A C 1
ATOM 773 O O . LYS A 1 99 ? 15.496 4.441 -12.811 1.00 65.31 99 LYS A O 1
ATOM 778 N N . HIS A 1 100 ? 14.569 6.015 -14.106 1.00 77.38 100 HIS A N 1
ATOM 779 C CA . HIS A 1 100 ? 13.885 6.735 -13.030 1.00 77.38 100 HIS A CA 1
ATOM 780 C C . HIS A 1 100 ? 12.619 5.994 -12.583 1.00 77.38 100 HIS A C 1
ATOM 782 O O . HIS A 1 100 ? 11.530 6.216 -13.109 1.00 77.38 100 HIS A O 1
ATOM 788 N N . HIS A 1 101 ? 12.736 5.127 -11.579 1.00 84.38 101 HIS A N 1
ATOM 789 C CA . HIS A 1 101 ? 11.599 4.362 -11.059 1.00 84.38 101 HIS A CA 1
ATOM 790 C C . HIS A 1 101 ? 11.098 4.943 -9.743 1.00 84.38 101 HIS A C 1
ATOM 792 O O . HIS A 1 101 ? 11.155 4.302 -8.694 1.00 84.38 101 HIS A O 1
ATOM 798 N N . LYS A 1 102 ? 10.636 6.193 -9.784 1.00 89.25 102 LYS A N 1
ATOM 799 C CA . LYS A 1 102 ? 9.916 6.770 -8.648 1.00 89.25 102 LYS A CA 1
ATOM 800 C C . LYS A 1 102 ? 8.505 6.224 -8.591 1.00 89.25 102 LYS A C 1
ATOM 802 O O . LYS A 1 102 ? 7.821 6.162 -9.605 1.00 89.25 102 LYS A O 1
ATOM 807 N N . ILE A 1 103 ? 8.045 5.878 -7.401 1.00 91.56 103 ILE A N 1
ATOM 808 C CA . ILE A 1 103 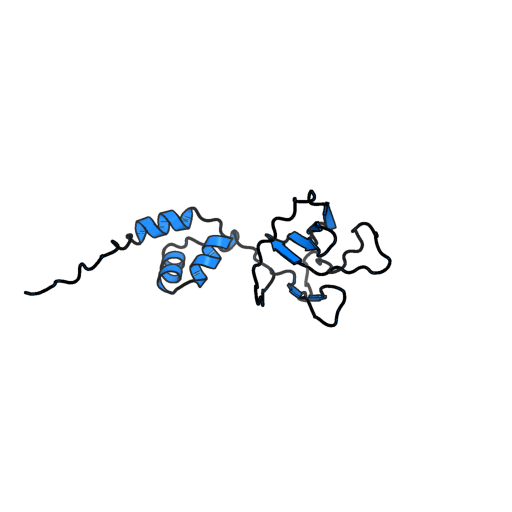? 6.671 5.442 -7.176 1.00 91.56 103 ILE A CA 1
ATOM 809 C C . ILE A 1 103 ? 5.806 6.676 -6.964 1.00 91.56 103 ILE A C 1
ATOM 811 O O . ILE A 1 103 ? 6.046 7.478 -6.066 1.00 91.56 103 ILE A O 1
ATOM 815 N N . LYS A 1 104 ? 4.799 6.840 -7.814 1.00 92.00 104 LYS A N 1
ATOM 816 C CA . LYS A 1 104 ? 3.820 7.921 -7.733 1.00 92.00 104 LYS A CA 1
ATOM 817 C C . LYS A 1 104 ? 2.683 7.587 -6.772 1.00 92.00 104 LYS A C 1
ATOM 819 O O . LYS A 1 104 ? 2.201 8.481 -6.086 1.00 92.00 104 LYS A O 1
ATOM 824 N N . ASP A 1 105 ? 2.236 6.335 -6.771 1.00 91.62 105 ASP A N 1
ATOM 825 C CA . ASP A 1 105 ? 1.131 5.851 -5.941 1.00 91.62 105 ASP A CA 1
ATOM 826 C C . ASP A 1 105 ? 1.212 4.323 -5.778 1.00 91.62 105 ASP A C 1
ATOM 828 O O . ASP A 1 105 ? 1.988 3.663 -6.474 1.00 91.62 105 ASP A O 1
ATOM 832 N N . HIS A 1 106 ? 0.409 3.748 -4.887 1.00 89.50 106 HIS A N 1
ATOM 833 C CA . HIS A 1 106 ? 0.337 2.307 -4.666 1.00 89.50 106 HIS A CA 1
ATOM 834 C C . HIS A 1 106 ? -1.081 1.854 -4.301 1.00 89.50 106 HIS A C 1
ATOM 836 O O . HIS A 1 106 ? -1.875 2.597 -3.730 1.00 89.50 106 HIS A O 1
ATOM 842 N N . CYS A 1 107 ? -1.421 0.605 -4.621 1.00 86.75 107 CYS A N 1
ATOM 843 C CA . CYS A 1 107 ? -2.703 0.019 -4.245 1.00 86.75 107 CYS A CA 1
ATOM 844 C C . CYS A 1 107 ? -2.623 -1.509 -4.198 1.00 86.75 107 CYS A C 1
ATOM 846 O O . CYS A 1 107 ? -2.339 -2.140 -5.210 1.00 86.75 107 CYS A O 1
ATOM 848 N N . ASN A 1 108 ? -2.928 -2.120 -3.047 1.00 82.44 108 ASN A N 1
ATOM 849 C CA . ASN A 1 108 ? -2.992 -3.584 -2.884 1.00 82.44 108 ASN A CA 1
ATOM 850 C C . ASN A 1 108 ? -1.737 -4.325 -3.389 1.00 82.44 108 ASN A C 1
ATOM 852 O O . ASN A 1 108 ? -1.850 -5.331 -4.085 1.00 82.44 108 ASN A O 1
ATOM 856 N N . GLY A 1 109 ? -0.549 -3.798 -3.081 1.00 85.81 109 GLY A N 1
ATOM 857 C CA . GLY A 1 109 ? 0.728 -4.360 -3.536 1.00 85.81 109 GLY A CA 1
ATOM 858 C C . GLY A 1 109 ? 1.112 -4.003 -4.977 1.00 85.81 109 GLY A C 1
ATOM 859 O O . GLY A 1 109 ? 2.202 -4.353 -5.414 1.00 85.81 109 GLY A O 1
ATOM 860 N N . LEU A 1 110 ? 0.259 -3.284 -5.712 1.00 91.62 110 LEU A N 1
ATOM 861 C CA . LEU A 1 110 ? 0.599 -2.705 -7.009 1.00 91.62 110 LEU A CA 1
ATOM 862 C C . LEU A 1 110 ? 1.221 -1.323 -6.829 1.00 91.62 110 LEU A C 1
ATOM 864 O O . LEU A 1 110 ? 0.793 -0.552 -5.971 1.00 91.62 110 LEU A O 1
ATOM 868 N N . LEU A 1 111 ? 2.186 -0.996 -7.679 1.00 92.69 111 LEU A N 1
ATOM 869 C CA . LEU A 1 111 ? 2.923 0.262 -7.668 1.00 92.69 111 LEU A CA 1
ATOM 870 C C . LEU A 1 111 ? 2.695 1.001 -8.982 1.00 92.69 111 LEU A C 1
ATOM 872 O O . LEU A 1 111 ? 2.851 0.421 -10.053 1.00 92.69 111 LEU A O 1
ATOM 876 N N . LEU A 1 112 ? 2.352 2.282 -8.908 1.00 92.44 112 LEU A N 1
ATOM 877 C CA . LEU A 1 112 ? 2.294 3.171 -10.061 1.00 92.44 112 LEU A CA 1
ATOM 878 C C . LEU A 1 112 ? 3.637 3.888 -10.202 1.00 92.44 112 LEU A C 1
ATOM 880 O O . LEU A 1 112 ? 4.026 4.648 -9.315 1.00 92.44 112 LEU A O 1
ATOM 884 N N . ILE A 1 113 ? 4.322 3.690 -11.323 1.00 89.50 113 ILE A N 1
ATOM 885 C CA . ILE A 1 113 ? 5.601 4.338 -11.615 1.00 89.50 113 ILE A CA 1
ATOM 886 C C . ILE A 1 113 ? 5.363 5.745 -12.175 1.00 89.50 113 ILE A C 1
ATOM 888 O O . ILE A 1 113 ? 4.473 5.995 -12.991 1.00 89.50 113 ILE A O 1
ATOM 892 N N . GLN A 1 114 ? 6.160 6.696 -11.703 1.00 85.50 114 GLN A N 1
ATOM 893 C CA . GLN A 1 114 ? 6.138 8.085 -12.124 1.00 85.50 114 GLN A CA 1
ATOM 894 C C . GLN A 1 114 ? 6.644 8.212 -13.567 1.00 85.50 114 GLN A C 1
ATOM 896 O O . GLN A 1 114 ? 7.576 7.527 -13.971 1.00 85.50 114 GLN A O 1
ATOM 901 N N . TYR A 1 115 ? 6.032 9.118 -14.332 1.00 79.56 115 TYR A N 1
ATOM 902 C CA . TYR A 1 115 ? 6.387 9.483 -15.715 1.00 79.56 115 TYR A CA 1
ATOM 903 C C . TYR A 1 115 ? 6.169 8.418 -16.801 1.00 79.56 115 TYR A C 1
ATOM 905 O O . TYR A 1 115 ? 5.966 8.797 -17.950 1.00 79.56 115 TYR A O 1
ATOM 913 N N . SER A 1 116 ? 6.128 7.130 -16.464 1.00 78.56 116 SER A N 1
ATOM 914 C CA . SER A 1 116 ? 5.922 6.041 -17.431 1.00 78.56 116 SER A CA 1
ATOM 915 C C . SER A 1 116 ? 4.488 5.494 -17.483 1.00 78.56 116 SER A C 1
ATOM 917 O O . SER A 1 116 ? 4.169 4.697 -18.364 1.00 78.56 116 SER A O 1
ATOM 919 N N . ASP A 1 117 ? 3.616 5.921 -16.556 1.00 81.12 117 ASP A N 1
ATOM 920 C CA . ASP A 1 117 ? 2.236 5.432 -16.389 1.00 81.12 117 ASP A CA 1
ATOM 921 C C . ASP A 1 117 ? 2.145 3.886 -16.311 1.00 81.12 117 ASP A C 1
ATOM 923 O O . ASP A 1 117 ? 1.115 3.286 -16.636 1.00 81.12 117 ASP A O 1
ATOM 927 N N . PHE A 1 118 ? 3.219 3.218 -15.870 1.00 88.81 118 PHE A N 1
ATOM 928 C CA . PHE A 1 118 ? 3.228 1.775 -15.633 1.00 88.81 118 PHE A CA 1
ATOM 929 C C . PHE A 1 118 ? 2.664 1.442 -14.256 1.00 88.81 118 PHE A C 1
ATOM 931 O O . PHE A 1 118 ? 3.058 2.032 -13.251 1.00 88.81 118 PHE A O 1
ATOM 938 N N . VAL A 1 119 ? 1.788 0.442 -14.208 1.00 92.19 119 VAL A N 1
ATOM 939 C CA . VAL A 1 119 ? 1.413 -0.250 -12.975 1.00 92.19 119 VAL A CA 1
ATOM 940 C C . VAL A 1 119 ? 2.195 -1.548 -12.901 1.00 92.19 119 VAL A C 1
ATOM 942 O O . VAL A 1 119 ? 2.266 -2.295 -13.876 1.00 92.19 119 VAL A O 1
ATOM 945 N N . VAL A 1 120 ? 2.781 -1.805 -11.739 1.00 91.81 120 VAL A N 1
ATOM 946 C CA . VAL A 1 120 ? 3.759 -2.864 -11.532 1.00 91.81 120 VAL A CA 1
ATOM 947 C C . VAL A 1 120 ? 3.372 -3.698 -10.323 1.00 91.81 120 VAL A C 1
ATOM 949 O O . VAL A 1 120 ? 3.054 -3.157 -9.267 1.00 91.81 120 VAL A O 1
ATOM 952 N N . ASN A 1 121 ? 3.431 -5.017 -10.469 1.00 91.88 121 ASN A N 1
ATOM 953 C CA . ASN A 1 121 ? 3.381 -5.955 -9.360 1.00 91.88 121 ASN A CA 1
ATOM 954 C C . ASN A 1 121 ? 4.805 -6.479 -9.095 1.00 91.88 121 ASN A C 1
ATOM 956 O O . ASN A 1 121 ? 5.280 -7.334 -9.850 1.00 91.88 121 ASN A O 1
ATOM 960 N N . PRO A 1 122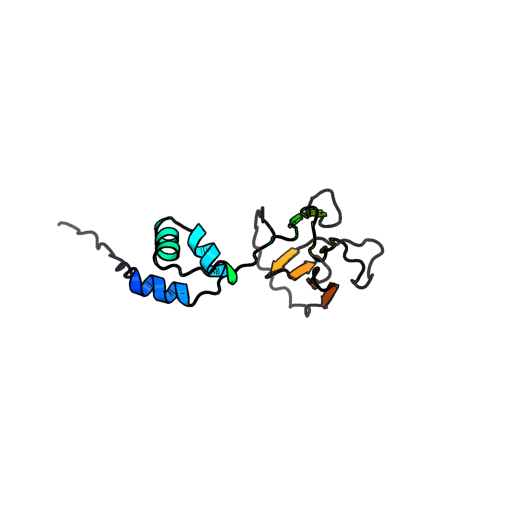 ? 5.501 -5.993 -8.049 1.00 88.06 122 PRO A N 1
ATOM 961 C CA . PRO A 1 122 ? 6.865 -6.417 -7.746 1.00 88.06 122 PRO A CA 1
ATOM 962 C C . PRO A 1 122 ? 6.931 -7.869 -7.247 1.00 88.06 122 PRO A C 1
ATOM 964 O O . PRO A 1 122 ? 7.953 -8.525 -7.431 1.00 88.06 122 PRO A O 1
ATOM 967 N N . ALA A 1 123 ? 5.843 -8.405 -6.678 1.00 86.75 123 ALA A N 1
ATOM 968 C CA . ALA A 1 123 ? 5.791 -9.787 -6.204 1.00 86.75 123 ALA A CA 1
ATOM 969 C C . ALA A 1 123 ? 5.740 -10.794 -7.363 1.00 86.75 123 ALA A C 1
ATOM 971 O O . ALA A 1 123 ? 6.327 -11.868 -7.279 1.00 86.75 123 ALA A O 1
ATOM 972 N N . THR A 1 124 ? 5.061 -10.442 -8.459 1.00 88.25 124 THR A N 1
ATOM 973 C CA . THR A 1 124 ? 4.927 -11.316 -9.637 1.00 88.25 124 THR A CA 1
ATOM 974 C C . THR A 1 124 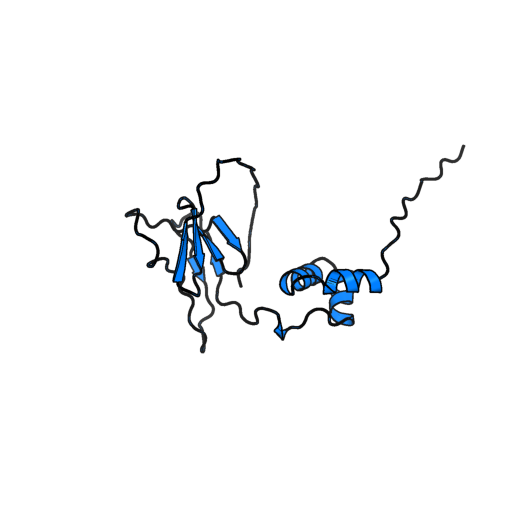? 5.804 -10.891 -10.812 1.00 88.25 124 THR A C 1
ATOM 976 O O . THR A 1 124 ? 5.722 -11.511 -11.869 1.00 88.25 124 THR A O 1
ATOM 979 N N . ARG A 1 125 ? 6.598 -9.819 -10.667 1.00 90.44 125 ARG A N 1
ATOM 980 C CA . ARG A 1 125 ? 7.407 -9.207 -11.742 1.00 90.44 125 ARG A CA 1
ATOM 981 C C . ARG A 1 125 ? 6.594 -8.938 -13.017 1.00 90.44 125 ARG A C 1
ATOM 983 O O . ARG A 1 125 ? 7.080 -9.095 -14.134 1.00 90.44 125 ARG A O 1
ATOM 990 N N . TRP A 1 126 ? 5.333 -8.547 -12.842 1.00 90.88 126 TRP A N 1
ATOM 991 C CA . TRP A 1 126 ? 4.409 -8.245 -13.936 1.00 90.88 126 TRP A CA 1
ATOM 992 C C . TRP A 1 126 ? 4.157 -6.743 -14.016 1.00 90.88 126 TRP A C 1
ATOM 994 O O . TRP A 1 126 ? 4.185 -6.047 -12.999 1.00 90.88 126 TRP A O 1
ATOM 1004 N N . TRP A 1 127 ? 3.879 -6.240 -15.214 1.00 92.00 127 TRP A N 1
ATOM 1005 C CA . TRP A 1 127 ? 3.548 -4.839 -15.427 1.00 92.00 127 TRP A CA 1
ATOM 1006 C C . TRP A 1 127 ? 2.514 -4.661 -16.537 1.00 92.00 127 TRP A C 1
ATOM 1008 O O . TRP A 1 127 ? 2.382 -5.496 -17.431 1.00 92.00 127 TRP A O 1
ATOM 1018 N N . ALA A 1 128 ? 1.817 -3.528 -16.498 1.00 91.69 128 ALA A N 1
ATOM 1019 C CA . ALA A 1 128 ? 1.000 -3.036 -17.598 1.00 91.69 128 ALA A CA 1
ATOM 1020 C C . ALA A 1 128 ? 1.095 -1.516 -17.712 1.00 91.69 128 ALA A C 1
ATOM 1022 O O . ALA A 1 128 ? 1.262 -0.805 -16.721 1.00 91.69 128 ALA A O 1
ATOM 1023 N N . ARG A 1 129 ? 0.951 -1.009 -18.937 1.00 88.44 129 ARG A N 1
ATOM 1024 C CA . ARG A 1 129 ? 0.841 0.427 -19.200 1.00 88.44 129 ARG A CA 1
ATOM 1025 C C . ARG A 1 129 ? -0.604 0.866 -19.046 1.00 88.44 129 ARG A C 1
ATOM 1027 O O . ARG A 1 129 ? -1.485 0.306 -19.698 1.00 88.44 129 ARG A O 1
ATOM 1034 N N . LEU A 1 130 ? -0.847 1.874 -18.214 1.00 84.69 130 LEU A N 1
ATOM 1035 C CA . LEU A 1 130 ? -2.165 2.482 -18.138 1.00 84.69 130 LEU A CA 1
ATOM 1036 C C . LEU A 1 130 ? -2.481 3.215 -19.448 1.00 84.69 130 LEU A C 1
ATOM 1038 O O . LEU A 1 130 ? -1.587 3.800 -20.067 1.00 84.69 130 LEU A O 1
ATOM 1042 N N . PRO A 1 131 ? -3.751 3.218 -19.883 1.00 81.00 131 PRO A N 1
ATOM 1043 C CA . PRO A 1 131 ? -4.165 4.074 -20.980 1.00 81.00 131 PRO A CA 1
ATOM 1044 C C . PRO A 1 131 ? -3.910 5.534 -20.595 1.00 81.00 131 PRO A C 1
ATOM 1046 O O . PRO A 1 131 ? -4.204 5.943 -19.470 1.00 81.00 131 PRO A O 1
ATOM 1049 N N . HIS A 1 132 ? -3.384 6.333 -21.527 1.00 68.88 132 HIS A N 1
ATOM 1050 C CA . HIS A 1 132 ? -3.170 7.758 -21.294 1.00 68.88 132 HIS A CA 1
ATOM 1051 C C . HIS A 1 132 ? -4.506 8.434 -20.967 1.00 68.88 132 HIS A C 1
ATOM 1053 O O . HIS A 1 132 ? -5.339 8.682 -21.841 1.00 68.88 132 HIS A O 1
ATOM 1059 N N . ALA A 1 133 ? -4.732 8.734 -19.689 1.00 59.84 133 ALA A N 1
ATOM 1060 C CA . ALA A 1 133 ? -5.889 9.506 -19.283 1.00 59.84 133 ALA A CA 1
ATOM 1061 C C . ALA A 1 133 ? -5.733 10.933 -19.826 1.00 59.84 133 ALA A C 1
ATOM 1063 O O . ALA A 1 133 ? -4.696 11.571 -19.627 1.00 59.84 133 ALA A O 1
ATOM 1064 N N . ARG A 1 134 ? -6.773 11.474 -20.477 1.00 50.38 134 ARG A N 1
ATOM 1065 C CA . ARG A 1 134 ? -6.848 12.914 -20.770 1.00 50.38 134 ARG A CA 1
ATOM 1066 C C . ARG A 1 134 ? -6.684 13.653 -19.440 1.00 50.38 134 ARG A C 1
ATOM 1068 O O . ARG A 1 134 ? -7.560 13.576 -18.582 1.00 50.38 134 ARG A O 1
ATOM 1075 N N . ARG A 1 135 ? -5.525 14.292 -19.242 1.00 50.62 135 ARG A N 1
ATOM 1076 C CA . ARG A 1 135 ? -5.088 14.907 -17.978 1.00 50.62 135 ARG A CA 1
ATOM 1077 C C . ARG A 1 135 ? -6.143 15.877 -17.445 1.00 50.62 135 ARG A C 1
ATOM 1079 O O . ARG A 1 135 ? -6.123 17.058 -17.771 1.00 50.62 135 ARG A O 1
ATOM 1086 N N . ARG A 1 136 ? -7.015 15.419 -16.547 1.00 46.56 136 ARG A N 1
ATOM 1087 C CA . ARG A 1 136 ? -7.749 16.307 -15.645 1.00 46.56 136 ARG A CA 1
ATOM 1088 C C . ARG A 1 136 ? -6.964 16.366 -14.344 1.00 46.56 136 ARG A C 1
ATOM 1090 O O . ARG A 1 136 ? -7.123 15.529 -13.462 1.00 46.56 136 ARG A O 1
ATOM 1097 N N . MET A 1 137 ? -6.049 17.328 -14.277 1.00 37.88 137 MET A N 1
ATOM 1098 C CA . MET A 1 137 ? -5.199 17.572 -13.117 1.00 37.88 137 MET A CA 1
ATOM 1099 C C . MET A 1 137 ? -6.075 17.920 -11.906 1.00 37.88 137 MET A C 1
ATOM 1101 O O . MET A 1 137 ? -6.557 19.040 -11.779 1.00 37.88 137 MET A O 1
ATOM 1105 N N . ARG A 1 138 ? -6.303 16.955 -11.012 1.00 39.44 138 ARG A N 1
ATOM 1106 C CA . ARG A 1 138 ? -6.749 17.235 -9.646 1.00 39.44 138 ARG A CA 1
ATOM 1107 C C . ARG A 1 138 ? -5.500 17.230 -8.772 1.00 39.44 138 ARG A C 1
ATOM 1109 O O . ARG A 1 138 ? -4.906 16.181 -8.550 1.00 39.44 138 ARG A O 1
ATOM 1116 N N . ARG A 1 139 ? -5.066 18.423 -8.358 1.00 35.81 139 ARG A N 1
ATOM 1117 C CA . ARG A 1 139 ? -4.028 18.609 -7.338 1.00 35.81 139 ARG A CA 1
ATOM 1118 C C . ARG A 1 139 ? -4.539 18.002 -6.030 1.00 35.81 139 ARG A C 1
ATOM 1120 O O . ARG A 1 139 ? -5.486 18.528 -5.461 1.00 35.81 139 ARG A O 1
ATOM 1127 N N . TRP A 1 140 ? -3.888 16.951 -5.553 1.00 33.19 140 TRP A N 1
ATOM 1128 C CA . TRP A 1 140 ? -3.873 16.618 -4.134 1.00 33.19 140 TRP A CA 1
ATOM 1129 C C . TRP A 1 140 ? -2.432 16.787 -3.667 1.00 33.19 140 TRP A C 1
ATOM 1131 O O . TRP A 1 140 ? -1.528 16.127 -4.175 1.00 33.19 140 TRP A O 1
ATOM 1141 N N . ILE A 1 141 ? -2.211 17.741 -2.766 1.00 32.78 141 ILE A N 1
ATOM 1142 C CA . ILE A 1 141 ? -0.957 17.865 -2.027 1.00 32.78 141 ILE A CA 1
ATOM 1143 C C . ILE A 1 141 ? -1.082 16.847 -0.894 1.00 32.78 141 ILE A C 1
ATOM 1145 O O . ILE A 1 141 ? -1.841 17.075 0.043 1.00 32.78 141 ILE A O 1
ATOM 1149 N N . ALA A 1 142 ? -0.412 15.705 -1.008 1.00 35.22 142 ALA A N 1
ATOM 1150 C CA . ALA A 1 142 ? -0.322 14.738 0.077 1.00 35.22 142 ALA A CA 1
ATOM 1151 C C . ALA A 1 142 ? 1.108 14.752 0.616 1.00 35.22 142 ALA A C 1
ATOM 1153 O O . ALA A 1 142 ? 2.034 14.255 -0.023 1.00 35.22 142 ALA A O 1
ATOM 1154 N N . VAL A 1 143 ? 1.281 15.328 1.804 1.00 37.69 143 VAL A N 1
ATOM 1155 C CA . VAL A 1 143 ? 2.420 15.011 2.667 1.00 37.69 143 VAL A CA 1
ATOM 1156 C C . VAL A 1 143 ? 2.179 13.569 3.116 1.00 37.69 143 VAL A C 1
ATOM 1158 O O . VAL A 1 143 ? 1.257 13.327 3.890 1.00 37.69 143 VAL A O 1
ATOM 1161 N N . SER A 1 144 ? 2.899 12.592 2.563 1.00 33.38 144 SER A N 1
ATOM 1162 C CA . SER A 1 144 ? 2.696 11.178 2.902 1.00 33.38 144 SER A CA 1
ATOM 1163 C C . SER A 1 144 ? 3.985 10.558 3.431 1.00 33.38 144 SER A C 1
ATOM 1165 O O . SER A 1 144 ? 4.967 10.389 2.717 1.00 33.38 144 SER A O 1
ATOM 1167 N N . ALA A 1 145 ? 3.964 10.219 4.718 1.00 35.88 145 ALA A N 1
ATOM 1168 C CA . ALA A 1 145 ? 4.720 9.096 5.248 1.00 35.88 145 ALA A CA 1
ATOM 1169 C C . ALA A 1 145 ? 3.771 7.894 5.188 1.00 35.88 145 ALA A C 1
ATOM 1171 O O . ALA A 1 145 ? 2.711 7.941 5.814 1.00 35.88 145 ALA A O 1
ATOM 1172 N N . GLN A 1 146 ? 4.083 6.858 4.406 1.00 40.12 146 GLN A N 1
ATOM 1173 C CA . GLN A 1 146 ? 3.223 5.677 4.297 1.00 40.12 146 GLN A CA 1
ATOM 1174 C C . GLN A 1 146 ? 4.039 4.386 4.334 1.00 40.12 146 GLN A C 1
ATOM 1176 O O . GLN A 1 146 ? 5.006 4.205 3.598 1.00 40.12 146 GLN A O 1
ATOM 1181 N N . PHE A 1 147 ? 3.618 3.514 5.249 1.00 26.05 147 PHE A N 1
ATOM 1182 C CA . PHE A 1 147 ? 4.071 2.144 5.409 1.00 26.05 147 PHE A CA 1
ATOM 1183 C C . PHE A 1 147 ? 3.480 1.300 4.279 1.00 26.05 147 PHE A C 1
ATOM 1185 O O . PHE A 1 147 ? 2.267 1.314 4.068 1.00 26.05 147 PHE A O 1
ATOM 1192 N N . LEU A 1 148 ? 4.330 0.564 3.574 1.00 39.59 148 LEU A N 1
ATOM 1193 C CA . LEU A 1 148 ? 3.892 -0.547 2.736 1.00 39.59 148 LEU A CA 1
ATOM 1194 C C . LEU A 1 148 ? 3.614 -1.760 3.647 1.00 39.59 148 LEU A C 1
ATOM 1196 O O . LEU A 1 148 ? 4.091 -1.802 4.785 1.00 39.59 148 LEU A O 1
ATOM 1200 N N . VAL A 1 149 ? 2.860 -2.726 3.126 1.00 45.78 149 VAL A N 1
ATOM 1201 C CA . VAL A 1 149 ? 2.871 -4.144 3.524 1.00 45.78 149 VAL A CA 1
ATOM 1202 C C . VAL A 1 149 ? 3.615 -4.890 2.422 1.00 45.78 149 VAL A C 1
ATOM 1204 O O . VAL A 1 149 ? 3.401 -4.513 1.252 1.00 45.78 149 VAL A O 1
#

Radius of gyration: 21.6 Å; chains: 1; bounding box: 58×53×48 Å

Secondary structure (DSSP, 8-state):
-----------PPPHHHHHHHHTTS-HHHHHHHHHH-HHHHHHHHHTT-S-GGGS-----EEEEE-TT-SSEEEEE---SSS-------TTS----SS----EEEEETTEEEETTT-EEEETTTTEEEEPP------------------